Protein AF-A0A453RFD7-F1 (afdb_monomer_lite)

Radius of gyration: 18.26 Å; chains: 1; bounding box: 42×30×44 Å

Sequence (93 aa):
MESSSPSVPFPLLQAPVESTYRACTIPYRFPSDNPRKATPVEIQWIDLFLKSVPSFRQRAENDPTVPDAPAKAEKFAQRYVSVISIRMIMLLR

Organism: Aegilops tauschii subsp. strangulata (NCBI:txid200361)

Structure (mmCIF, N/CA/C/O backbone):
data_AF-A0A453RFD7-F1
#
_entry.id   AF-A0A453RFD7-F1
#
loop_
_atom_site.group_PDB
_atom_site.id
_atom_site.type_symbol
_atom_site.label_atom_id
_atom_site.label_alt_id
_atom_site.label_comp_id
_atom_site.label_asym_id
_atom_site.label_entity_id
_atom_site.label_seq_id
_atom_site.pdbx_PDB_ins_code
_atom_site.Cartn_x
_atom_site.Cartn_y
_atom_site.Cartn_z
_atom_site.occupancy
_atom_site.B_iso_or_equiv
_atom_site.auth_seq_id
_atom_site.auth_comp_id
_atom_site.auth_asym_id
_atom_site.auth_atom_id
_atom_site.pdbx_PDB_model_num
ATOM 1 N N . MET A 1 1 ? -15.280 -9.483 -1.875 1.00 45.62 1 MET A N 1
ATOM 2 C CA . MET A 1 1 ? -15.461 -10.927 -2.118 1.00 45.62 1 MET A CA 1
ATOM 3 C C . MET A 1 1 ? -14.104 -11.492 -2.481 1.00 45.62 1 MET A C 1
ATOM 5 O O . MET A 1 1 ? -13.678 -11.324 -3.614 1.00 45.62 1 MET A O 1
ATOM 9 N N . GLU A 1 2 ? -13.400 -12.080 -1.520 1.00 55.78 2 GLU A N 1
ATOM 10 C CA . GLU A 1 2 ? -12.279 -12.969 -1.836 1.00 55.78 2 GLU A CA 1
ATOM 11 C C . GLU A 1 2 ? -12.873 -14.367 -2.027 1.00 55.78 2 GLU A C 1
ATOM 13 O O . GLU A 1 2 ? -13.626 -14.837 -1.174 1.00 55.78 2 GLU A O 1
ATOM 18 N N . SER A 1 3 ? -12.639 -14.990 -3.181 1.00 71.31 3 SER A N 1
ATOM 19 C CA . SER A 1 3 ? -13.075 -16.368 -3.422 1.00 71.31 3 SER A CA 1
ATOM 20 C C . SER A 1 3 ? -12.019 -17.327 -2.877 1.00 71.31 3 SER A C 1
ATOM 22 O O . SER A 1 3 ? -10.831 -17.049 -3.006 1.00 71.31 3 SER A O 1
ATOM 24 N N . SER A 1 4 ? -12.428 -18.478 -2.347 1.00 82.44 4 SER A N 1
ATOM 25 C CA . SER A 1 4 ? -11.517 -19.534 -1.879 1.00 82.44 4 SER A CA 1
ATOM 26 C C . SER A 1 4 ? -10.829 -20.321 -3.005 1.00 82.44 4 SER A C 1
ATOM 28 O O . SER A 1 4 ? -10.079 -21.255 -2.727 1.00 82.44 4 SER A O 1
ATOM 30 N N . SER A 1 5 ? -11.101 -19.994 -4.271 1.00 83.94 5 SER A N 1
ATOM 31 C CA . SER A 1 5 ? -10.504 -20.684 -5.417 1.00 83.94 5 SER A CA 1
ATOM 32 C C . SER A 1 5 ? -9.028 -20.304 -5.593 1.00 83.94 5 SER A C 1
ATOM 34 O O . SER A 1 5 ? -8.656 -19.165 -5.301 1.00 83.94 5 SER A O 1
ATOM 36 N N . PRO A 1 6 ? -8.181 -21.226 -6.088 1.00 87.94 6 PRO A N 1
ATOM 37 C CA . PRO A 1 6 ? -6.788 -20.917 -6.387 1.00 87.94 6 PRO A CA 1
ATOM 38 C C . PRO A 1 6 ? -6.692 -19.831 -7.464 1.00 87.94 6 PRO A C 1
ATOM 40 O O . PRO A 1 6 ? -7.512 -19.772 -8.384 1.00 87.94 6 PRO A O 1
ATOM 43 N N . SER A 1 7 ? -5.673 -18.979 -7.364 1.00 89.56 7 SER A N 1
ATOM 44 C CA . SER A 1 7 ? -5.370 -18.011 -8.413 1.00 89.56 7 SER A CA 1
ATOM 45 C C . SER A 1 7 ? -4.859 -18.728 -9.664 1.00 89.56 7 SER A C 1
ATOM 47 O O . SER A 1 7 ? -4.046 -19.648 -9.592 1.00 89.56 7 SER A O 1
ATOM 49 N N . VAL A 1 8 ? -5.332 -18.280 -10.824 1.00 90.88 8 VAL A N 1
ATOM 50 C CA . VAL A 1 8 ? -4.847 -18.714 -12.139 1.00 90.88 8 VAL A CA 1
ATOM 51 C C . VAL A 1 8 ? -4.376 -17.491 -12.927 1.00 90.88 8 VAL A C 1
ATOM 53 O O . VAL A 1 8 ? -4.890 -16.391 -12.688 1.00 90.88 8 VAL A O 1
ATOM 56 N N . PRO A 1 9 ? -3.408 -17.632 -13.852 1.00 92.50 9 PRO A N 1
ATOM 57 C CA . PRO A 1 9 ? -3.011 -16.532 -14.720 1.00 92.50 9 PRO A CA 1
ATOM 58 C C . PRO A 1 9 ? -4.210 -15.976 -15.487 1.00 92.50 9 PRO A C 1
ATOM 60 O O . PRO A 1 9 ? -5.089 -16.722 -15.923 1.00 92.50 9 PRO A O 1
ATOM 63 N 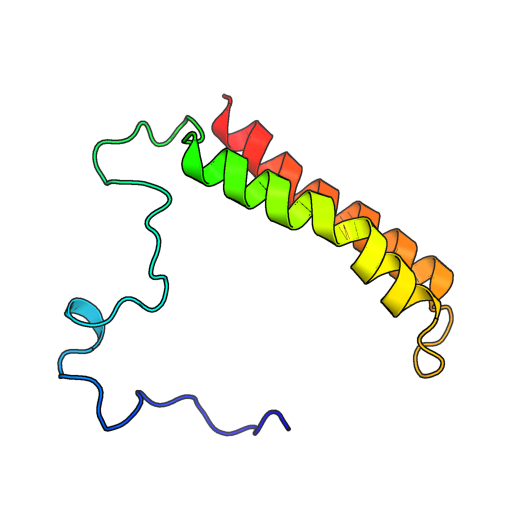N . PHE A 1 10 ? -4.245 -14.657 -15.662 1.00 93.44 10 PHE A N 1
ATOM 64 C CA . PHE A 1 10 ? -5.293 -14.036 -16.459 1.00 93.44 10 PHE A CA 1
ATOM 65 C C . PHE A 1 10 ? -5.198 -14.544 -17.913 1.00 93.44 10 PHE A C 1
ATOM 67 O O . PHE A 1 10 ? -4.115 -14.443 -18.493 1.00 93.44 10 PHE A O 1
ATOM 74 N N . PRO A 1 11 ? -6.283 -15.071 -18.524 1.00 93.56 11 PRO A N 1
ATOM 75 C CA . PRO A 1 11 ? -6.203 -15.810 -19.792 1.00 93.56 11 PRO A CA 1
ATOM 76 C C . PRO A 1 11 ? -5.618 -15.043 -20.982 1.00 93.56 11 PRO A C 1
ATOM 78 O O . PRO A 1 11 ? -5.174 -15.660 -21.944 1.00 93.56 11 PRO A O 1
ATOM 81 N N . LEU A 1 12 ? -5.631 -13.709 -20.939 1.00 95.44 12 LEU A N 1
ATOM 82 C CA . LEU A 1 12 ? -5.100 -12.860 -22.009 1.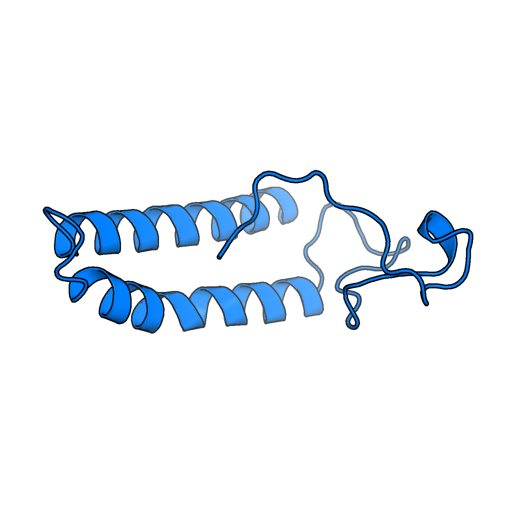00 95.44 12 LEU A CA 1
ATOM 83 C C . LEU A 1 12 ? -3.631 -12.457 -21.801 1.00 95.44 12 LEU A C 1
ATOM 85 O O . LEU A 1 12 ? -3.085 -11.717 -22.618 1.00 95.44 12 LEU A O 1
ATOM 89 N N . LEU A 1 13 ? -2.981 -12.905 -20.721 1.00 95.12 13 LEU A N 1
ATOM 90 C CA . LEU A 1 13 ? -1.542 -12.716 -20.560 1.00 95.12 13 LEU A CA 1
ATOM 91 C C . LEU A 1 13 ? -0.791 -13.605 -21.550 1.00 95.12 13 LEU A C 1
ATOM 93 O O . LEU A 1 13 ? -1.078 -14.791 -21.695 1.00 95.12 13 LEU A O 1
ATOM 97 N N . GLN A 1 14 ? 0.197 -13.023 -22.222 1.00 93.31 14 GLN A N 1
ATOM 98 C CA . GLN A 1 14 ? 1.030 -13.750 -23.171 1.00 93.31 14 GLN A CA 1
ATOM 99 C C . GLN A 1 14 ? 1.914 -14.764 -22.438 1.00 93.31 14 GLN A C 1
ATOM 101 O O . GLN A 1 14 ? 2.683 -14.397 -21.550 1.00 93.31 14 GLN A O 1
ATOM 106 N N . ALA A 1 15 ? 1.826 -16.035 -22.826 1.00 91.00 15 ALA A N 1
ATOM 107 C CA . ALA A 1 15 ? 2.684 -17.085 -22.290 1.00 91.00 15 ALA A CA 1
ATOM 108 C C . ALA A 1 15 ? 4.110 -17.023 -22.891 1.00 91.00 15 ALA A C 1
ATOM 110 O O . ALA A 1 15 ? 4.248 -16.677 -24.068 1.00 91.00 15 ALA A O 1
ATOM 111 N N . PRO A 1 16 ? 5.159 -17.410 -22.136 1.00 92.56 16 PRO A N 1
ATOM 112 C CA . PRO A 1 16 ? 5.125 -17.800 -20.723 1.00 92.56 16 PRO A CA 1
ATOM 113 C C . PRO A 1 16 ? 5.058 -16.571 -19.802 1.00 92.56 16 PRO A C 1
ATOM 115 O O . PRO A 1 16 ? 5.868 -15.653 -19.910 1.00 92.56 16 PRO A O 1
ATOM 118 N N . VAL A 1 17 ? 4.082 -16.555 -18.890 1.00 91.12 17 VAL A N 1
ATOM 119 C CA . VAL A 1 17 ? 3.753 -15.385 -18.052 1.00 91.12 17 VAL A CA 1
ATOM 120 C C . VAL A 1 17 ? 4.924 -15.003 -17.144 1.00 91.12 17 VAL A C 1
ATOM 122 O O . VAL A 1 17 ? 5.149 -13.826 -16.880 1.00 91.12 17 VAL A O 1
ATOM 125 N N . GLU A 1 18 ? 5.703 -15.990 -16.708 1.00 90.31 18 GLU A N 1
ATOM 126 C CA . GLU A 1 18 ? 6.813 -15.850 -15.767 1.00 90.31 18 GLU A CA 1
ATOM 127 C C . GLU A 1 18 ? 7.949 -14.966 -16.296 1.00 90.31 18 GLU A C 1
ATOM 129 O O . GLU A 1 18 ? 8.677 -14.373 -15.500 1.00 90.31 18 GLU A O 1
ATOM 134 N N . SER A 1 19 ? 8.114 -14.871 -17.620 1.00 90.44 19 SER A N 1
ATOM 135 C CA . SER A 1 19 ? 9.166 -14.057 -18.241 1.00 90.44 19 SER A CA 1
ATOM 136 C C . SER A 1 19 ? 8.644 -12.811 -18.954 1.00 90.44 19 SER A C 1
ATOM 138 O O . SER A 1 19 ? 9.416 -11.878 -19.173 1.00 90.44 19 SER A O 1
ATOM 140 N N . THR A 1 20 ? 7.357 -12.769 -19.306 1.00 91.75 20 THR A N 1
ATOM 141 C CA . THR A 1 20 ? 6.763 -11.681 -20.099 1.00 91.75 20 THR A CA 1
ATOM 142 C C . THR A 1 20 ? 5.987 -10.678 -19.251 1.00 91.75 20 THR A C 1
ATOM 144 O O . THR A 1 20 ? 5.913 -9.502 -19.609 1.00 91.75 20 THR A O 1
ATOM 147 N N . TYR A 1 21 ? 5.410 -11.108 -18.124 1.00 94.44 21 TYR A N 1
ATOM 148 C CA . TYR A 1 21 ? 4.532 -10.272 -17.317 1.00 94.44 21 TYR A CA 1
ATOM 149 C C . TYR A 1 21 ? 5.195 -9.820 -16.016 1.00 94.44 21 TYR A C 1
ATOM 151 O O . TYR A 1 21 ? 5.579 -10.614 -15.159 1.00 94.44 21 TYR A O 1
ATOM 159 N N . ARG A 1 22 ? 5.238 -8.499 -15.821 1.00 93.94 22 ARG A N 1
ATOM 160 C CA . ARG A 1 22 ? 5.630 -7.862 -14.563 1.00 93.94 22 ARG A CA 1
ATOM 161 C C . ARG A 1 22 ? 4.507 -6.940 -14.103 1.00 93.94 22 ARG A C 1
ATOM 163 O O . ARG A 1 22 ? 4.261 -5.914 -14.725 1.00 93.94 22 ARG A O 1
ATOM 170 N N . ALA A 1 23 ? 3.861 -7.288 -12.990 1.00 93.62 23 ALA A N 1
ATOM 171 C CA . ALA A 1 23 ? 2.717 -6.533 -12.472 1.00 93.62 23 ALA A CA 1
ATOM 172 C C . ALA A 1 23 ? 3.079 -5.095 -12.057 1.00 93.62 23 ALA A C 1
ATOM 174 O O . ALA A 1 23 ? 2.330 -4.159 -12.322 1.00 93.62 23 ALA A O 1
ATOM 175 N N . CYS A 1 24 ? 4.229 -4.902 -11.402 1.00 93.50 24 CYS A N 1
ATOM 176 C CA . CYS A 1 24 ? 4.671 -3.567 -11.010 1.00 93.50 24 CYS A CA 1
ATOM 177 C C . CYS A 1 24 ? 5.183 -2.800 -12.232 1.00 93.50 24 CYS A C 1
ATOM 179 O O . CYS A 1 24 ? 6.191 -3.188 -12.820 1.00 93.50 24 CYS A O 1
ATOM 181 N N . THR A 1 25 ? 4.555 -1.670 -12.554 1.00 95.56 25 THR A N 1
ATOM 182 C CA . THR A 1 25 ? 4.997 -0.793 -13.649 1.00 95.56 25 THR A CA 1
ATOM 183 C C . THR A 1 25 ? 6.349 -0.151 -13.350 1.00 95.56 25 THR A C 1
ATOM 185 O O . THR A 1 25 ? 7.243 -0.141 -14.190 1.00 95.56 25 THR A O 1
ATOM 188 N N . ILE A 1 26 ? 6.533 0.360 -12.130 1.00 94.88 26 ILE A N 1
ATOM 189 C CA . ILE A 1 26 ? 7.718 1.143 -11.769 1.00 94.88 26 ILE A CA 1
ATOM 190 C C . ILE A 1 26 ? 8.789 0.212 -11.173 1.00 94.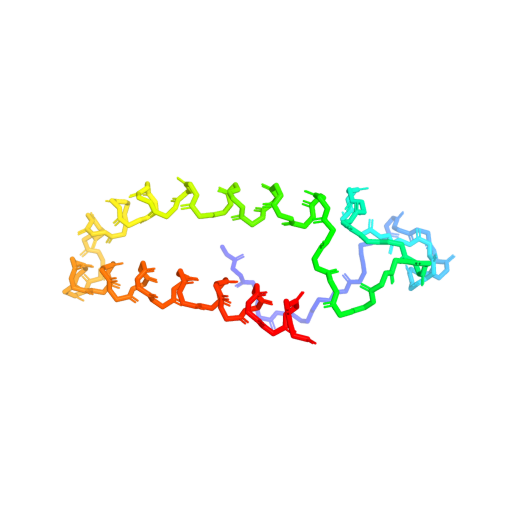88 26 ILE A C 1
ATOM 192 O O . ILE A 1 26 ? 8.511 -0.541 -10.234 1.00 94.88 26 ILE A O 1
ATOM 196 N N . PRO A 1 27 ? 10.013 0.172 -11.725 1.00 95.00 27 PRO A N 1
ATOM 197 C CA . PRO A 1 27 ? 11.133 -0.513 -11.096 1.00 95.00 27 PRO A CA 1
ATOM 198 C C . PRO A 1 27 ? 11.695 0.341 -9.959 1.00 95.00 27 PRO A C 1
ATOM 200 O O . PRO A 1 27 ? 12.015 1.509 -10.149 1.00 95.00 27 PRO A O 1
ATOM 203 N N . TYR A 1 28 ? 11.823 -0.243 -8.768 1.00 93.12 28 TYR A N 1
ATOM 204 C CA . TYR A 1 28 ? 12.478 0.437 -7.644 1.00 93.12 28 TYR A CA 1
ATOM 205 C C . TYR A 1 28 ? 13.991 0.209 -7.648 1.00 93.12 28 TYR A C 1
ATOM 207 O O . TYR A 1 28 ? 14.737 0.989 -7.067 1.00 93.12 28 TYR A O 1
ATOM 215 N N . ARG A 1 29 ? 14.435 -0.867 -8.302 1.00 94.44 29 ARG A N 1
ATOM 216 C CA . ARG A 1 29 ? 15.814 -1.343 -8.304 1.00 94.44 29 ARG A CA 1
ATOM 217 C C . ARG A 1 29 ? 16.131 -2.057 -9.614 1.00 94.44 29 ARG A C 1
ATOM 219 O O . ARG A 1 29 ? 15.283 -2.783 -10.138 1.00 94.44 29 ARG A O 1
ATOM 226 N N . PHE A 1 30 ? 17.358 -1.890 -10.087 1.00 94.88 30 PHE A N 1
ATOM 227 C CA . PHE A 1 30 ? 17.970 -2.642 -11.176 1.00 94.88 30 PHE A CA 1
ATOM 228 C C . PHE A 1 30 ? 19.014 -3.639 -10.652 1.00 94.88 30 PHE A C 1
ATOM 230 O O . PHE A 1 30 ? 19.559 -3.448 -9.563 1.00 94.88 30 PHE A O 1
ATOM 237 N N . PRO A 1 31 ? 19.353 -4.691 -11.425 1.00 94.81 31 PRO A N 1
ATOM 238 C CA . PRO A 1 31 ? 20.372 -5.668 -11.027 1.00 94.81 31 PRO A CA 1
ATOM 239 C C . PRO A 1 31 ? 21.757 -5.069 -10.732 1.00 94.81 31 PRO A C 1
ATOM 241 O O . PRO A 1 31 ? 22.530 -5.661 -9.988 1.00 94.81 31 PRO A O 1
ATOM 244 N N . SER A 1 32 ? 22.072 -3.907 -11.307 1.00 95.75 32 SER A N 1
ATOM 245 C CA . SER A 1 32 ? 23.332 -3.185 -11.099 1.00 95.75 32 SER A CA 1
ATOM 246 C C . SER A 1 32 ? 23.395 -2.383 -9.795 1.00 95.75 32 SER A C 1
ATOM 248 O O . SER A 1 32 ? 24.474 -1.925 -9.421 1.00 95.75 32 SER A O 1
ATOM 250 N N . ASP A 1 33 ? 22.266 -2.164 -9.118 1.00 94.19 33 ASP A N 1
ATOM 251 C CA . ASP A 1 33 ? 22.223 -1.348 -7.905 1.00 94.19 33 ASP A CA 1
ATOM 252 C C . ASP A 1 33 ? 22.844 -2.079 -6.711 1.00 94.19 33 ASP A C 1
ATOM 254 O O . ASP A 1 33 ? 22.704 -3.292 -6.551 1.00 94.19 33 ASP A O 1
ATOM 258 N N . ASN A 1 34 ? 23.473 -1.328 -5.803 1.00 91.56 34 ASN A N 1
ATOM 259 C CA . ASN A 1 34 ? 24.088 -1.901 -4.606 1.00 91.56 34 ASN A CA 1
ATOM 260 C C . ASN A 1 34 ? 23.024 -2.567 -3.706 1.00 91.56 34 ASN A C 1
ATOM 262 O O . ASN A 1 34 ? 22.182 -1.855 -3.151 1.00 91.56 34 ASN A O 1
ATOM 266 N N . PRO A 1 35 ? 23.071 -3.894 -3.480 1.00 89.31 35 PRO A N 1
ATOM 267 C CA . PRO A 1 35 ? 22.040 -4.620 -2.732 1.00 89.31 35 PRO A CA 1
ATOM 268 C C . PRO A 1 35 ? 21.982 -4.254 -1.242 1.00 89.31 35 PRO A C 1
ATOM 270 O O . PRO A 1 35 ? 21.001 -4.567 -0.578 1.00 89.31 35 PRO A O 1
ATOM 273 N N . ARG A 1 36 ? 23.014 -3.586 -0.712 1.00 87.38 36 ARG A N 1
ATOM 274 C CA . ARG A 1 36 ? 23.101 -3.140 0.687 1.00 87.38 36 ARG A CA 1
ATOM 275 C C . ARG A 1 36 ? 22.731 -1.673 0.884 1.00 87.38 36 ARG A C 1
ATOM 277 O O . ARG A 1 36 ? 22.958 -1.141 1.960 1.00 87.38 36 ARG A O 1
ATOM 284 N N . LYS A 1 37 ? 22.247 -0.989 -0.158 1.00 86.56 37 LYS A N 1
ATOM 285 C CA . LYS A 1 37 ? 21.815 0.411 -0.078 1.00 86.56 37 LYS A CA 1
ATOM 286 C C . LYS A 1 37 ? 20.446 0.584 -0.697 1.00 86.56 37 LYS A C 1
ATOM 288 O O . LYS A 1 37 ? 20.231 0.126 -1.818 1.00 86.56 37 LYS A O 1
ATOM 293 N N . ALA A 1 38 ? 19.546 1.260 0.010 1.00 88.81 38 ALA A N 1
ATOM 294 C CA . ALA A 1 38 ? 18.265 1.656 -0.560 1.00 88.81 38 ALA A CA 1
ATOM 295 C C . ALA A 1 38 ? 18.472 2.607 -1.753 1.00 88.81 38 ALA A C 1
ATOM 297 O O . ALA A 1 38 ? 19.317 3.506 -1.700 1.00 88.81 38 ALA A O 1
ATOM 298 N N . THR A 1 39 ? 17.716 2.410 -2.832 1.00 92.75 39 THR A N 1
ATOM 299 C CA . THR A 1 39 ? 17.742 3.308 -3.995 1.00 92.75 39 THR A CA 1
ATOM 300 C C . THR A 1 39 ? 16.897 4.563 -3.727 1.00 92.75 39 THR A C 1
ATOM 302 O O . THR A 1 39 ? 15.999 4.542 -2.879 1.00 92.75 39 THR A O 1
ATOM 305 N N . PRO A 1 40 ? 17.097 5.662 -4.478 1.00 94.88 40 PRO A N 1
ATOM 306 C CA . PRO A 1 40 ? 16.238 6.841 -4.363 1.00 94.88 40 PRO A CA 1
ATOM 307 C C . PRO A 1 40 ? 14.752 6.548 -4.619 1.00 94.88 40 PRO A C 1
ATOM 309 O O . PRO A 1 40 ? 13.891 7.155 -3.987 1.00 94.88 40 PRO A O 1
ATOM 312 N N . VAL A 1 41 ? 14.442 5.612 -5.524 1.00 94.69 41 VAL A N 1
ATOM 313 C CA . VAL A 1 41 ? 13.057 5.230 -5.840 1.00 94.69 41 VAL A CA 1
ATOM 314 C C . VAL A 1 41 ? 12.456 4.408 -4.701 1.00 94.69 41 VAL A C 1
ATOM 316 O O . VAL A 1 41 ? 11.319 4.661 -4.312 1.00 94.69 41 VAL A O 1
ATOM 319 N N . GLU A 1 42 ? 13.215 3.478 -4.112 1.00 92.56 42 GLU A N 1
ATOM 320 C CA . GLU A 1 42 ? 12.770 2.732 -2.929 1.00 92.56 42 GLU A CA 1
ATOM 321 C C . GLU A 1 42 ? 12.426 3.677 -1.772 1.00 92.56 42 GLU A C 1
ATOM 323 O O . GLU A 1 42 ? 11.369 3.523 -1.163 1.00 92.56 42 GLU A O 1
ATOM 328 N N . ILE A 1 43 ? 13.267 4.685 -1.514 1.00 92.69 43 ILE A N 1
ATOM 329 C CA . ILE A 1 43 ? 13.033 5.686 -0.461 1.00 92.69 43 ILE A CA 1
ATOM 330 C C . ILE A 1 43 ? 11.751 6.482 -0.737 1.00 92.69 43 ILE A C 1
ATOM 332 O O . ILE A 1 43 ? 10.909 6.603 0.147 1.00 92.69 43 ILE A O 1
ATOM 336 N N . GLN A 1 44 ? 11.546 6.962 -1.968 1.00 94.69 44 GLN A N 1
ATOM 337 C CA . GLN A 1 44 ? 10.335 7.714 -2.325 1.00 94.69 44 GLN A CA 1
ATOM 338 C C . GLN A 1 44 ? 9.052 6.896 -2.133 1.00 94.69 44 GLN A C 1
ATOM 340 O O . GLN A 1 44 ? 8.051 7.416 -1.638 1.00 94.69 44 GLN A O 1
ATOM 345 N N . TRP A 1 45 ? 9.071 5.613 -2.502 1.00 94.38 45 TRP A N 1
ATOM 346 C CA . TRP A 1 45 ? 7.928 4.727 -2.288 1.00 94.38 45 TRP A CA 1
ATOM 347 C C . TRP A 1 45 ? 7.713 4.416 -0.807 1.00 94.38 45 TRP A C 1
ATOM 349 O O . TRP A 1 45 ? 6.574 4.431 -0.349 1.00 94.38 45 TRP A O 1
ATOM 359 N N . ILE A 1 46 ? 8.784 4.193 -0.042 1.00 92.62 46 ILE A N 1
ATOM 360 C CA . ILE A 1 46 ? 8.716 4.041 1.418 1.00 92.62 46 ILE A CA 1
ATOM 361 C C . ILE A 1 46 ? 8.054 5.268 2.055 1.00 92.62 46 ILE A C 1
ATOM 363 O O . ILE A 1 46 ? 7.093 5.119 2.811 1.00 92.62 46 ILE A O 1
ATOM 367 N N . ASP A 1 47 ? 8.497 6.470 1.693 1.00 93.62 47 ASP A N 1
ATOM 368 C CA . ASP A 1 47 ? 7.934 7.720 2.201 1.00 93.62 47 ASP A CA 1
ATOM 369 C C . ASP A 1 47 ? 6.456 7.871 1.839 1.00 93.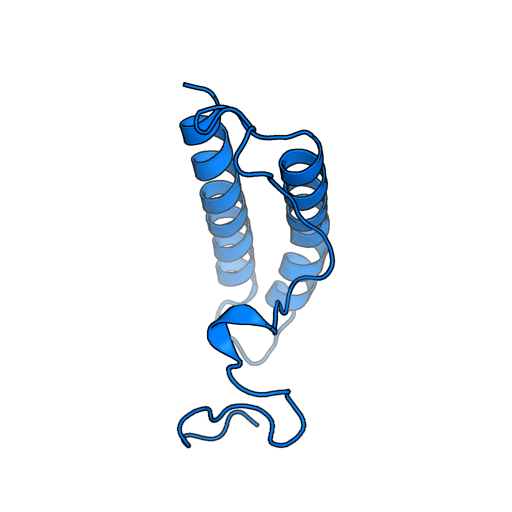62 47 ASP A C 1
ATOM 371 O O . ASP A 1 47 ? 5.663 8.346 2.654 1.00 93.62 47 ASP A O 1
ATOM 375 N N . LEU A 1 48 ? 6.060 7.452 0.633 1.00 94.75 48 LEU A N 1
ATOM 376 C CA . LEU A 1 48 ? 4.662 7.455 0.209 1.00 94.75 48 LEU A CA 1
ATOM 377 C C . LEU A 1 48 ? 3.794 6.578 1.126 1.00 94.75 48 LEU A C 1
ATOM 379 O O . LEU A 1 48 ? 2.757 7.039 1.604 1.00 94.75 48 LEU A O 1
ATOM 383 N N . PHE A 1 49 ? 4.229 5.348 1.417 1.00 94.31 49 PHE A N 1
ATOM 384 C CA . PHE A 1 49 ? 3.498 4.440 2.310 1.00 94.31 49 PHE A CA 1
ATOM 385 C C . PHE A 1 49 ? 3.502 4.914 3.769 1.00 94.31 49 PHE A C 1
ATOM 387 O O . PHE A 1 49 ? 2.511 4.746 4.477 1.00 94.31 49 PHE A O 1
ATOM 394 N N . LEU A 1 50 ? 4.580 5.546 4.237 1.00 94.44 50 LEU A N 1
ATOM 395 C CA . LEU A 1 50 ? 4.611 6.135 5.578 1.00 94.44 50 LEU A CA 1
ATOM 396 C C . LEU A 1 50 ? 3.637 7.315 5.693 1.00 94.44 50 LEU A C 1
ATOM 398 O O . LEU A 1 50 ? 2.916 7.427 6.685 1.00 94.44 50 LEU A O 1
ATOM 402 N N . LYS A 1 51 ? 3.542 8.153 4.655 1.00 96.25 51 LYS A N 1
ATOM 403 C CA . LYS A 1 51 ? 2.598 9.282 4.607 1.00 96.25 51 LYS A CA 1
ATOM 404 C C . LYS A 1 51 ? 1.133 8.848 4.593 1.00 96.25 51 LYS A C 1
ATOM 406 O O . LYS A 1 51 ? 0.286 9.634 5.007 1.00 96.25 51 LYS A O 1
ATOM 411 N N . SER A 1 52 ? 0.813 7.622 4.168 1.00 96.75 52 SER A N 1
ATOM 412 C CA . SER A 1 52 ? -0.560 7.105 4.238 1.00 96.75 52 SER A CA 1
ATOM 413 C C . SER A 1 52 ? -0.949 6.572 5.620 1.00 96.75 52 SER A C 1
ATOM 415 O O . SER A 1 52 ? -2.133 6.392 5.886 1.00 96.75 52 SER A O 1
ATOM 417 N N . VAL A 1 53 ? -0.002 6.330 6.532 1.00 97.25 53 VAL A N 1
ATOM 418 C CA . VAL A 1 53 ? -0.307 5.744 7.852 1.00 97.25 53 VAL A CA 1
ATOM 419 C C . VAL A 1 53 ? -1.358 6.536 8.642 1.00 97.25 53 VAL A C 1
ATOM 421 O O . VAL A 1 53 ? -2.284 5.900 9.150 1.00 97.25 53 VAL A O 1
ATOM 424 N N . PRO A 1 54 ? -1.305 7.882 8.734 1.00 97.94 54 PRO A N 1
ATOM 425 C CA . PRO A 1 54 ? -2.296 8.637 9.498 1.00 97.94 54 PRO A CA 1
ATOM 426 C C . PRO A 1 54 ? -3.729 8.454 8.987 1.00 97.94 54 PRO A C 1
ATOM 428 O O . PRO A 1 54 ? -4.634 8.261 9.797 1.00 97.94 54 PRO A O 1
ATOM 431 N N . SER A 1 55 ? -3.944 8.456 7.665 1.00 98.06 55 SER A N 1
ATOM 432 C CA . SER A 1 55 ? -5.287 8.298 7.089 1.00 98.06 55 SER A CA 1
ATOM 433 C C . SER A 1 55 ? -5.823 6.878 7.269 1.00 98.06 55 SER A C 1
ATOM 435 O O . SER A 1 55 ? -6.995 6.698 7.596 1.00 98.06 55 SER A O 1
ATOM 437 N N . PHE A 1 56 ? -4.967 5.861 7.138 1.00 97.88 56 PHE A N 1
ATOM 438 C CA . PHE A 1 56 ? -5.345 4.470 7.395 1.00 97.88 56 PHE A CA 1
ATOM 439 C C . PHE A 1 56 ? -5.664 4.237 8.873 1.00 97.88 56 PHE A C 1
ATOM 441 O O . PHE A 1 56 ? -6.659 3.586 9.184 1.00 97.88 56 PHE A O 1
ATOM 448 N N . ARG A 1 57 ? -4.871 4.813 9.786 1.00 98.12 57 ARG A N 1
ATOM 449 C CA . ARG A 1 57 ? -5.138 4.772 11.228 1.00 98.12 57 ARG A CA 1
ATOM 450 C C . ARG A 1 57 ? -6.476 5.434 11.557 1.00 98.12 57 ARG A C 1
ATOM 452 O O . ARG A 1 57 ? -7.291 4.811 12.223 1.00 98.12 57 ARG A O 1
ATOM 459 N N . GLN A 1 58 ? -6.731 6.633 11.026 1.00 98.19 58 GLN A N 1
ATOM 460 C CA . GLN A 1 58 ? -7.998 7.345 11.221 1.00 98.19 58 GLN A CA 1
ATOM 461 C C . GLN A 1 58 ? -9.195 6.572 10.655 1.00 98.19 58 GLN A C 1
ATOM 463 O O . GLN A 1 58 ? -10.282 6.565 11.226 1.00 98.19 58 GLN A O 1
ATOM 468 N N . ARG A 1 59 ? -9.035 5.896 9.517 1.00 98.25 59 ARG A N 1
ATOM 469 C CA . ARG A 1 59 ? -10.114 5.062 8.984 1.00 98.25 59 ARG A CA 1
ATOM 470 C C . ARG A 1 59 ? -10.363 3.842 9.872 1.00 98.25 59 ARG A C 1
ATOM 472 O O . ARG A 1 59 ? -11.518 3.517 10.118 1.00 98.25 59 ARG A O 1
ATOM 479 N N . ALA A 1 60 ? -9.299 3.199 10.344 1.00 98.06 60 ALA A N 1
ATOM 480 C CA . ALA A 1 60 ? -9.375 1.997 11.163 1.00 98.06 60 ALA A CA 1
ATOM 481 C C . ALA A 1 60 ? -9.889 2.269 12.585 1.00 98.06 60 ALA A C 1
ATOM 483 O O . ALA A 1 60 ? -10.644 1.458 13.103 1.00 98.06 60 ALA A O 1
ATOM 484 N N . GLU A 1 61 ? -9.529 3.396 13.210 1.00 98.06 61 GLU A N 1
ATOM 485 C CA . GLU A 1 61 ? -9.983 3.741 14.571 1.00 98.06 61 GLU A CA 1
ATOM 486 C C . GLU A 1 61 ? -11.501 3.971 14.638 1.00 98.06 61 GLU A C 1
ATOM 488 O O . GLU A 1 61 ? -12.108 3.766 15.685 1.00 98.06 61 GLU A O 1
ATOM 493 N N . ASN A 1 62 ? -12.104 4.359 13.509 1.00 97.56 62 ASN A N 1
ATOM 494 C CA . ASN A 1 62 ? -13.529 4.642 13.365 1.00 97.56 62 ASN A CA 1
ATOM 495 C C . ASN A 1 62 ? -14.322 3.461 12.774 1.00 97.56 62 ASN A C 1
ATOM 497 O O . ASN A 1 62 ? -15.479 3.646 12.399 1.00 97.56 62 ASN A O 1
ATOM 501 N N . ASP A 1 63 ? -13.729 2.268 12.644 1.00 97.50 63 ASP A N 1
ATOM 502 C CA . ASP A 1 63 ? -14.433 1.082 12.143 1.00 97.50 63 ASP A CA 1
ATOM 503 C C . ASP A 1 63 ? -15.304 0.455 13.253 1.00 97.50 63 ASP A C 1
ATOM 505 O O . ASP A 1 63 ? -14.766 -0.149 14.187 1.00 97.50 63 ASP A O 1
ATOM 509 N N . PRO A 1 64 ? -16.648 0.548 13.172 1.00 97.00 64 PRO A N 1
ATOM 510 C CA . PRO A 1 64 ? -17.535 0.060 14.228 1.00 97.00 64 PRO A CA 1
ATOM 511 C C . PRO A 1 64 ? -17.630 -1.471 14.271 1.00 97.00 64 PRO A C 1
ATOM 513 O O . PRO A 1 64 ? -18.185 -2.025 15.218 1.00 97.00 64 PRO A O 1
ATOM 516 N N . THR A 1 65 ? -17.124 -2.168 13.250 1.00 98.06 65 THR A N 1
ATOM 517 C CA . THR A 1 65 ? -17.184 -3.635 13.166 1.00 98.06 65 THR A CA 1
ATOM 518 C C . THR A 1 65 ? -16.063 -4.313 13.952 1.00 98.06 65 THR A C 1
ATOM 520 O O . THR A 1 65 ? -16.118 -5.517 14.208 1.00 98.06 65 THR A O 1
ATOM 523 N N . VAL A 1 66 ? -15.052 -3.544 14.370 1.00 97.38 66 VAL A N 1
ATOM 524 C CA . VAL A 1 66 ? -13.872 -4.040 15.073 1.00 97.38 66 VAL A CA 1
ATOM 525 C C . VAL A 1 66 ? -13.960 -3.674 16.560 1.00 97.38 66 VAL A C 1
ATOM 527 O O . VAL A 1 66 ? -13.883 -2.500 16.917 1.00 97.38 66 VAL A O 1
ATOM 530 N N . PRO A 1 67 ? -14.035 -4.657 17.476 1.00 97.31 67 PRO A N 1
ATOM 531 C CA . PRO A 1 67 ? -13.927 -4.380 18.905 1.00 97.31 67 PRO A CA 1
ATOM 532 C C . PRO A 1 67 ? -12.568 -3.756 19.227 1.00 97.31 67 PRO A C 1
ATOM 534 O O . PRO A 1 67 ? -11.545 -4.280 18.769 1.00 97.31 67 PRO A O 1
ATOM 537 N N . ASP A 1 68 ? -12.560 -2.689 20.029 1.00 96.81 68 ASP A N 1
ATOM 538 C CA . ASP A 1 68 ? -11.350 -1.940 20.403 1.00 96.81 68 ASP A CA 1
ATOM 539 C C . ASP A 1 68 ? -10.581 -1.388 19.180 1.00 96.81 68 ASP A C 1
ATOM 541 O O . ASP A 1 68 ? -9.352 -1.464 19.075 1.00 96.81 68 ASP A O 1
ATOM 545 N N . ALA A 1 69 ? -11.337 -0.875 18.202 1.00 97.75 69 ALA A N 1
ATOM 546 C CA . ALA A 1 69 ? -10.809 -0.307 16.965 1.00 97.75 69 ALA A CA 1
ATOM 547 C C . ALA A 1 69 ? -9.715 0.757 17.191 1.00 97.75 69 ALA A C 1
ATOM 549 O O . ALA A 1 69 ? -8.672 0.645 16.540 1.00 97.75 69 ALA A O 1
ATOM 550 N N . PRO A 1 70 ? -9.843 1.718 18.135 1.00 98.19 70 PRO A N 1
ATOM 551 C CA . PRO A 1 70 ? -8.799 2.718 18.362 1.00 98.19 70 PRO A CA 1
ATOM 552 C C . PRO A 1 70 ? -7.451 2.116 18.779 1.00 98.19 70 PRO A C 1
ATOM 554 O O . PRO A 1 70 ? -6.419 2.448 18.192 1.00 98.19 70 PRO A O 1
ATOM 557 N N . ALA A 1 71 ? -7.433 1.178 19.733 1.00 98.19 71 ALA A N 1
ATOM 558 C CA . ALA A 1 71 ? -6.182 0.562 20.174 1.00 98.19 71 ALA A CA 1
ATOM 559 C C . ALA A 1 71 ? -5.559 -0.320 19.080 1.00 98.19 71 ALA A C 1
ATOM 561 O O . ALA A 1 71 ? -4.336 -0.355 18.910 1.00 98.19 71 ALA A O 1
ATOM 562 N N . LYS A 1 72 ? -6.386 -1.020 18.294 1.00 98.25 72 LYS A N 1
ATOM 563 C CA . LYS A 1 72 ? -5.915 -1.826 17.158 1.00 98.25 72 LYS A CA 1
ATOM 564 C C . LYS A 1 72 ? -5.371 -0.967 16.020 1.00 98.25 72 LYS A C 1
ATOM 566 O O . LYS A 1 72 ? -4.355 -1.344 15.436 1.00 98.25 72 LYS A O 1
ATOM 571 N N . ALA A 1 73 ? -5.994 0.173 15.733 1.00 98.25 73 ALA A N 1
ATOM 572 C CA . ALA A 1 73 ? -5.518 1.130 14.740 1.00 98.25 73 ALA A CA 1
ATOM 573 C C . ALA A 1 73 ? -4.152 1.709 15.134 1.00 98.25 73 ALA A C 1
ATOM 575 O O . ALA A 1 73 ? -3.235 1.756 14.312 1.00 98.25 73 ALA A O 1
ATOM 576 N N . GLU A 1 74 ? -3.976 2.063 16.407 1.00 98.19 74 GLU A N 1
ATOM 577 C CA . GLU A 1 74 ? -2.691 2.524 16.935 1.00 98.19 74 GLU A CA 1
ATOM 578 C C . GLU A 1 74 ? -1.614 1.432 16.830 1.00 98.19 74 GLU A C 1
ATOM 580 O O . GLU A 1 74 ? -0.518 1.656 16.309 1.00 98.19 74 GLU A O 1
ATOM 585 N N . LYS A 1 75 ? -1.951 0.197 17.215 1.00 98.06 75 LYS A N 1
ATOM 586 C CA . LYS A 1 75 ? -1.049 -0.955 17.084 1.00 98.06 75 LYS A CA 1
ATOM 587 C C . LYS A 1 75 ? -0.684 -1.252 15.626 1.00 98.06 75 LYS A C 1
ATOM 589 O O . LYS A 1 75 ? 0.448 -1.660 15.357 1.00 98.06 75 LYS A O 1
ATOM 594 N N . PHE A 1 76 ? -1.614 -1.065 14.687 1.00 96.88 76 PHE A N 1
ATOM 595 C CA . PHE A 1 76 ? -1.347 -1.146 13.249 1.00 96.88 76 PHE A CA 1
ATOM 596 C C . PHE A 1 76 ? -0.315 -0.098 12.830 1.00 96.88 76 PHE A C 1
ATOM 598 O O . PHE A 1 76 ? 0.698 -0.470 12.242 1.00 96.88 76 PHE A O 1
ATOM 605 N N . ALA A 1 77 ? -0.531 1.175 13.176 1.00 97.25 77 ALA A N 1
ATOM 606 C CA . ALA A 1 77 ? 0.366 2.262 12.796 1.00 97.25 77 ALA A CA 1
ATOM 607 C C . ALA A 1 77 ? 1.797 2.006 13.297 1.00 97.25 77 ALA A C 1
ATOM 609 O O . ALA A 1 77 ? 2.746 2.057 12.514 1.00 97.25 77 ALA A O 1
ATOM 610 N N . GLN A 1 78 ? 1.947 1.613 14.565 1.00 96.44 78 GLN A N 1
ATOM 611 C CA . GLN A 1 78 ? 3.245 1.281 15.162 1.00 96.44 78 GLN A CA 1
ATOM 612 C C . GLN A 1 78 ? 3.940 0.114 14.448 1.00 96.44 78 GLN A C 1
ATOM 614 O O . GLN A 1 78 ? 5.119 0.199 14.096 1.00 96.44 78 GLN A O 1
ATOM 619 N N . ARG A 1 79 ? 3.213 -0.985 14.202 1.00 95.88 79 ARG A N 1
ATOM 620 C CA . ARG A 1 79 ? 3.766 -2.174 13.535 1.00 95.88 79 ARG A CA 1
ATOM 621 C C . ARG A 1 79 ? 4.144 -1.893 12.088 1.00 95.88 79 ARG A C 1
ATOM 623 O O . ARG A 1 79 ? 5.203 -2.328 11.648 1.00 95.88 79 ARG A O 1
ATOM 630 N N . TYR A 1 80 ? 3.301 -1.173 11.358 1.00 94.44 80 TYR A N 1
ATOM 631 C CA . TYR A 1 80 ? 3.521 -0.888 9.946 1.00 94.44 80 TYR A CA 1
ATOM 632 C C . TYR A 1 80 ? 4.730 0.031 9.742 1.00 94.44 80 TYR A C 1
ATOM 634 O O . TYR A 1 80 ? 5.614 -0.290 8.947 1.00 94.44 80 TYR A O 1
ATOM 642 N N . VAL A 1 81 ? 4.841 1.099 10.542 1.00 93.75 81 VAL A N 1
ATOM 643 C CA . VAL A 1 81 ? 6.029 1.969 10.556 1.00 93.75 81 VAL A CA 1
ATOM 644 C C . VAL A 1 81 ? 7.280 1.174 10.929 1.00 93.75 81 VAL A C 1
ATOM 646 O O . VAL A 1 81 ? 8.307 1.307 10.270 1.00 93.75 81 VAL A O 1
ATOM 649 N N . SER A 1 82 ? 7.206 0.302 11.940 1.00 90.62 82 SER A N 1
ATOM 650 C CA . SER A 1 82 ? 8.340 -0.536 12.344 1.00 90.62 82 SER A CA 1
ATOM 651 C C . SER A 1 82 ? 8.820 -1.460 11.217 1.00 90.62 82 SER A C 1
ATOM 653 O O . SER A 1 8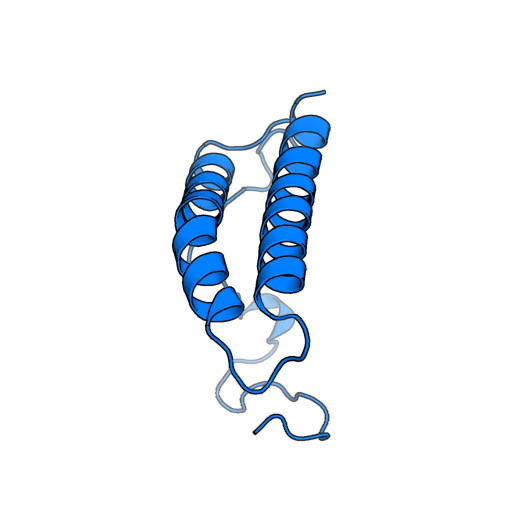2 ? 10.017 -1.497 10.937 1.00 90.62 82 SER A O 1
ATOM 655 N N . VAL A 1 83 ? 7.913 -2.156 10.523 1.00 89.19 83 VAL A N 1
ATOM 656 C CA . VAL A 1 83 ? 8.257 -3.058 9.407 1.00 89.19 83 VAL A CA 1
ATOM 657 C C . VAL A 1 83 ? 8.947 -2.308 8.269 1.00 89.19 83 VAL A C 1
ATOM 659 O O . VAL A 1 83 ? 9.956 -2.780 7.736 1.00 89.19 83 VAL A O 1
ATOM 662 N N . ILE A 1 84 ? 8.429 -1.134 7.910 1.00 85.88 84 ILE A N 1
ATOM 663 C CA . ILE A 1 84 ? 9.000 -0.308 6.845 1.00 85.88 84 ILE A CA 1
ATOM 664 C C . ILE A 1 84 ? 10.385 0.222 7.253 1.00 85.88 84 ILE A C 1
ATOM 666 O O . ILE A 1 84 ? 11.343 0.103 6.488 1.00 85.88 84 ILE A O 1
ATOM 670 N N . SER A 1 85 ? 10.529 0.712 8.485 1.00 76.50 85 SER A N 1
ATOM 671 C CA . SER A 1 85 ? 11.791 1.259 9.001 1.00 76.50 85 SER A CA 1
ATOM 672 C C . SER A 1 85 ? 12.877 0.199 9.214 1.00 76.50 85 SER 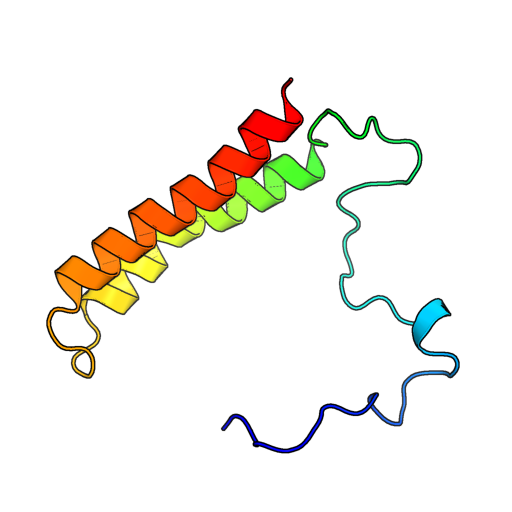A C 1
ATOM 674 O O . SER A 1 85 ? 14.048 0.458 8.943 1.00 76.50 85 SER A O 1
ATOM 676 N N . ILE A 1 86 ? 12.527 -1.020 9.645 1.00 66.19 86 ILE A N 1
ATOM 677 C CA . ILE A 1 86 ? 13.483 -2.131 9.806 1.00 66.19 86 ILE A CA 1
ATOM 678 C C . ILE A 1 86 ? 14.111 -2.511 8.459 1.00 66.19 86 ILE A C 1
ATOM 680 O O . ILE A 1 86 ? 15.318 -2.754 8.388 1.00 66.19 86 ILE A O 1
ATOM 684 N N . ARG A 1 87 ? 13.320 -2.517 7.378 1.00 61.69 87 ARG A N 1
ATOM 685 C CA . ARG A 1 87 ? 13.850 -2.718 6.022 1.00 61.69 87 ARG A CA 1
ATOM 686 C C . ARG A 1 87 ? 14.819 -1.608 5.623 1.00 61.69 87 ARG A C 1
ATOM 688 O O . ARG A 1 87 ? 15.836 -1.907 5.011 1.00 61.69 87 ARG A O 1
ATOM 695 N N . MET A 1 88 ? 14.559 -0.366 6.022 1.00 59.69 88 MET A N 1
ATOM 696 C CA . MET A 1 88 ? 15.475 0.748 5.774 1.00 59.69 88 MET A CA 1
ATOM 697 C C . MET A 1 88 ? 16.803 0.578 6.530 1.00 59.69 88 MET A C 1
ATOM 699 O O . MET A 1 88 ? 17.863 0.752 5.943 1.00 59.69 88 MET A O 1
ATOM 703 N N . ILE A 1 89 ? 16.769 0.162 7.802 1.00 57.91 89 ILE A N 1
ATOM 704 C CA . ILE A 1 89 ? 17.976 -0.045 8.627 1.00 57.91 89 ILE A CA 1
ATOM 705 C C . ILE A 1 89 ? 18.827 -1.216 8.114 1.00 57.91 89 ILE A C 1
ATOM 707 O O . ILE A 1 89 ? 20.053 -1.110 8.078 1.00 57.91 89 ILE A O 1
ATOM 711 N N . MET A 1 90 ? 18.202 -2.323 7.698 1.00 56.38 90 MET A N 1
ATOM 712 C CA . MET A 1 90 ? 18.926 -3.461 7.113 1.00 56.38 90 MET A CA 1
ATOM 713 C C . MET A 1 90 ? 19.558 -3.139 5.750 1.00 56.38 90 MET A C 1
ATOM 715 O O . MET A 1 90 ? 20.513 -3.801 5.365 1.00 56.38 90 MET A O 1
ATOM 719 N N . LEU A 1 91 ? 19.059 -2.119 5.047 1.00 51.06 91 LEU A N 1
ATOM 720 C CA . LEU A 1 91 ? 19.595 -1.619 3.776 1.00 51.06 91 LEU A CA 1
ATOM 721 C C . LEU A 1 91 ? 20.517 -0.397 3.951 1.00 51.06 91 LEU A C 1
ATOM 723 O O . LEU A 1 91 ? 20.799 0.291 2.976 1.00 51.06 91 LEU A O 1
ATOM 727 N N . LEU A 1 92 ? 20.936 -0.064 5.174 1.00 49.03 92 LEU A N 1
ATOM 728 C CA . LEU A 1 92 ? 21.880 1.029 5.459 1.00 49.03 92 LEU A CA 1
ATOM 729 C C . LEU A 1 92 ? 23.164 0.541 6.162 1.00 49.03 92 LEU A C 1
ATOM 731 O O . LEU A 1 92 ? 24.040 1.359 6.446 1.00 49.03 92 LEU A O 1
ATOM 735 N N . ARG A 1 93 ? 23.285 -0.768 6.427 1.00 44.44 93 ARG A N 1
ATOM 736 C CA . ARG A 1 93 ? 24.489 -1.442 6.946 1.00 44.44 93 ARG A CA 1
ATOM 737 C C . ARG A 1 93 ? 25.124 -2.306 5.859 1.00 44.44 93 ARG A C 1
ATOM 739 O O . ARG A 1 93 ? 26.371 -2.321 5.784 1.00 44.44 93 ARG A O 1
#

pLDDT: mean 89.49, std 13.03, range [44.44, 98.25]

Secondary structure (DSSP, 8-state):
---SSPP---TTSPSSHHHH--S-SS-S--TTS-TTS--HHHHHHHHHHHHHHHHHHHHHHT-TTSTTHHHHHHHHHHHHHHHHHHHHHHT--

Foldseek 3Di:
DDDPDDDDPDPPQDPPCVPRDDPDPDDQDDPPDDQLAGGPSNVVVLVVVLVCLVVQLVVQLPDPVDVNSNVVSVVCNVVVNVVSVVVNVSSND

InterPro domains:
  IPR004567 Type II pantothenate kinase [PTHR12280] (19-86)
  IPR035073 At2g17340, three-helix bundle domain [G3DSA:1.20.1700.10] (28-86)
  IPR036075 Damage-control phosphatase ARMT1-like, metal-binding domain superfamily [SSF111321] (9-85)